Protein AF-R6DQ82-F1 (afdb_monomer_lite)

Secondary structure (DSSP, 8-state):
-HHHH--S-----GGGTT-TTHHHHHHHHHTT-S--PPPPHHHHHHHHHHHHHHHHHHH-HHHHHHHHHHHHHHHTTTSTTHHHHHHHHTT--SHHHHHHHHHHHHHTT-

Sequence (110 aa):
MLVETGCDFLMVGRGALGNPWIFQCINAYLNNEADFVEPTLEEKMNVMLRHIGTLCEYKGVRIGMREARKHAAWYIKGIRGAASFRQEIGQLSTMDELKALVERVVASQE

pLDDT: mean 94.1, std 4.91, range [70.62, 98.19]

Foldseek 3Di:
DCVVPVDPDDDDDPCCQLPVCVVVVVVCVVVVNPDDDDDDLLRSLVVLLVVLVVQCVVPNQQVSLCVSLRSVLRNLPPQVVSVVLNVQSNPDRGSVSSVVSSVVSVVVRD

Structure (mmCIF, N/CA/C/O backbone):
data_AF-R6DQ82-F1
#
_entry.id   AF-R6DQ82-F1
#
loop_
_atom_site.group_PDB
_atom_site.id
_atom_site.type_symbol
_atom_site.label_atom_id
_atom_site.label_alt_id
_atom_site.label_comp_id
_atom_site.label_asym_id
_atom_site.label_entity_id
_atom_site.label_seq_id
_atom_site.pdbx_PDB_ins_code
_atom_site.Cartn_x
_atom_site.Cartn_y
_atom_site.Cartn_z
_atom_site.occupancy
_atom_site.B_iso_or_equiv
_atom_site.auth_seq_id
_atom_site.auth_comp_id
_atom_site.auth_asym_id
_atom_site.auth_atom_id
_atom_site.pdbx_PDB_model_num
ATOM 1 N N . MET A 1 1 ? 11.028 -13.252 -19.046 1.00 82.25 1 MET A N 1
ATOM 2 C CA . MET A 1 1 ? 9.773 -12.512 -19.331 1.00 82.25 1 MET A CA 1
ATOM 3 C C . MET A 1 1 ? 9.963 -11.405 -20.368 1.00 82.25 1 MET A C 1
ATOM 5 O O . MET A 1 1 ? 9.742 -11.734 -21.517 1.00 82.25 1 MET A O 1
ATOM 9 N N . LEU A 1 2 ? 10.421 -10.173 -20.081 1.00 91.94 2 LEU A N 1
ATOM 10 C CA . LEU A 1 2 ? 10.585 -9.153 -21.149 1.00 91.94 2 LEU A CA 1
ATOM 11 C C . LEU A 1 2 ? 11.552 -9.600 -22.262 1.00 91.94 2 LEU A C 1
ATOM 13 O O . LEU A 1 2 ? 11.141 -9.729 -23.407 1.00 91.94 2 LEU A O 1
ATOM 17 N N . VAL A 1 3 ? 12.795 -9.951 -21.908 1.00 92.50 3 VAL A N 1
ATOM 18 C CA . VAL A 1 3 ? 13.808 -10.464 -22.862 1.00 92.50 3 VAL A CA 1
ATOM 19 C C .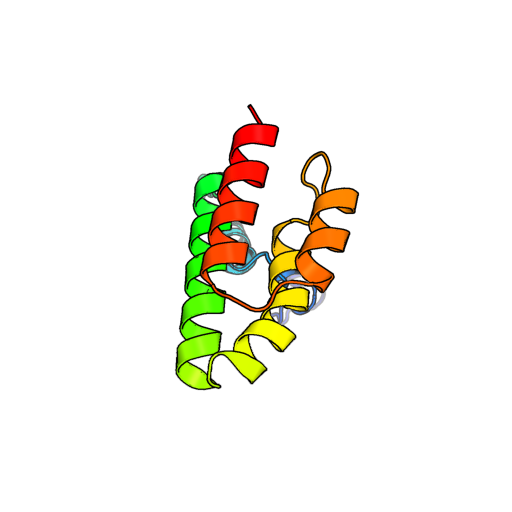 VAL A 1 3 ? 13.346 -11.737 -23.582 1.00 92.50 3 VAL A C 1
ATOM 21 O O . VAL A 1 3 ? 13.681 -11.972 -24.732 1.00 92.50 3 VAL A O 1
ATOM 24 N N . GLU A 1 4 ? 12.569 -12.565 -22.891 1.00 96.12 4 GLU A N 1
ATOM 25 C CA . GLU A 1 4 ? 12.121 -13.874 -23.376 1.00 96.12 4 GLU A CA 1
ATOM 26 C C . GLU A 1 4 ? 10.930 -13.779 -24.338 1.00 96.12 4 GLU A C 1
ATOM 28 O O . GLU A 1 4 ? 10.824 -14.573 -25.264 1.00 96.12 4 GLU A O 1
ATOM 33 N N . THR A 1 5 ? 10.026 -12.825 -24.110 1.00 97.19 5 THR A N 1
ATOM 34 C CA . THR A 1 5 ? 8.773 -12.678 -24.870 1.00 97.19 5 THR A CA 1
ATOM 35 C C . THR A 1 5 ? 8.849 -11.589 -25.932 1.00 97.19 5 THR A C 1
ATOM 37 O O . THR A 1 5 ? 8.074 -11.624 -26.881 1.00 97.19 5 THR A O 1
ATOM 40 N N . GLY A 1 6 ? 9.750 -10.614 -25.775 1.00 95.81 6 GLY A N 1
ATOM 41 C CA . GLY A 1 6 ? 9.852 -9.456 -26.660 1.00 95.81 6 GLY A CA 1
ATOM 42 C C . GLY A 1 6 ? 8.669 -8.484 -26.571 1.00 95.81 6 GLY A C 1
ATOM 43 O O . GLY A 1 6 ? 8.513 -7.661 -27.465 1.00 95.81 6 GLY A O 1
ATOM 44 N N . CYS A 1 7 ? 7.817 -8.577 -25.543 1.00 97.12 7 CYS A N 1
ATOM 45 C CA . CYS A 1 7 ? 6.690 -7.657 -25.368 1.00 97.12 7 CYS A CA 1
ATOM 46 C C . CYS A 1 7 ? 7.149 -6.231 -25.013 1.00 97.12 7 CYS A C 1
ATOM 48 O O . CYS A 1 7 ? 8.063 -6.060 -24.209 1.00 97.12 7 CYS A O 1
ATOM 50 N N . ASP A 1 8 ? 6.434 -5.219 -25.518 1.00 93.94 8 ASP A N 1
ATOM 51 C CA . ASP A 1 8 ? 6.715 -3.798 -25.246 1.00 93.94 8 ASP A CA 1
ATOM 52 C C . ASP A 1 8 ? 6.354 -3.365 -23.817 1.00 93.94 8 ASP A C 1
ATOM 54 O O . ASP A 1 8 ? 6.942 -2.438 -23.263 1.00 93.94 8 ASP A O 1
ATOM 58 N N . PHE A 1 9 ? 5.375 -4.039 -23.206 1.00 93.75 9 PHE A N 1
ATOM 59 C CA . PHE A 1 9 ? 4.871 -3.715 -21.874 1.00 93.75 9 PHE A CA 1
ATOM 60 C C . PHE A 1 9 ? 4.664 -4.970 -21.029 1.00 93.75 9 PHE A C 1
ATOM 62 O O . PHE A 1 9 ? 4.382 -6.056 -21.537 1.00 93.75 9 PHE A O 1
ATOM 69 N N . LEU A 1 10 ? 4.739 -4.794 -19.709 1.00 93.81 10 LEU A N 1
ATOM 70 C CA . LEU A 1 10 ? 4.402 -5.815 -18.721 1.00 93.81 10 LEU A CA 1
ATOM 71 C C . LEU A 1 10 ? 3.324 -5.307 -17.766 1.00 93.81 10 LEU A C 1
ATOM 73 O O . LEU A 1 10 ? 3.203 -4.110 -17.512 1.00 93.81 10 LEU A O 1
ATOM 77 N N . MET A 1 11 ? 2.569 -6.238 -17.189 1.00 94.94 11 MET A N 1
ATOM 78 C CA . MET A 1 11 ? 1.591 -5.953 -16.143 1.00 94.94 11 MET A CA 1
ATOM 79 C C . MET A 1 11 ? 2.061 -6.543 -14.813 1.00 94.94 11 MET A C 1
ATOM 81 O O . MET A 1 11 ? 2.415 -7.721 -14.735 1.00 94.94 11 MET A O 1
ATOM 85 N N . VAL A 1 12 ? 2.000 -5.745 -13.745 1.00 96.12 12 VAL A N 1
ATOM 86 C CA . VAL A 1 12 ? 2.282 -6.201 -12.379 1.00 96.12 12 VAL A CA 1
ATOM 87 C C . VAL A 1 12 ? 0.967 -6.423 -11.638 1.00 96.12 12 VAL A C 1
ATOM 89 O O . VAL A 1 12 ? 0.226 -5.486 -11.367 1.00 96.12 12 VAL A O 1
ATOM 92 N N . GLY A 1 13 ? 0.681 -7.681 -11.300 1.00 95.94 13 GLY A N 1
ATOM 93 C CA . GLY A 1 13 ? -0.480 -8.049 -10.487 1.00 95.94 13 GLY A CA 1
ATOM 94 C C . GLY A 1 13 ? -0.127 -8.157 -9.002 1.00 95.94 13 GLY A C 1
ATOM 95 O O . GLY A 1 13 ? 0.114 -7.172 -8.311 1.00 95.94 13 GLY A O 1
ATOM 96 N N . ARG A 1 14 ? -0.056 -9.397 -8.504 1.00 95.88 14 ARG A N 1
ATOM 97 C CA . ARG A 1 14 ? 0.168 -9.719 -7.079 1.00 95.88 14 ARG A CA 1
ATOM 98 C C . ARG A 1 14 ? 1.416 -9.072 -6.464 1.00 95.88 14 ARG A C 1
ATOM 100 O O . ARG A 1 14 ? 1.419 -8.830 -5.263 1.00 95.88 14 ARG A O 1
ATOM 107 N N . GLY A 1 15 ? 2.445 -8.792 -7.267 1.00 94.38 15 GLY A N 1
ATOM 108 C CA . GLY A 1 15 ? 3.682 -8.151 -6.811 1.00 94.38 15 GLY A CA 1
ATOM 109 C C . GLY A 1 15 ? 3.498 -6.721 -6.293 1.00 94.38 15 GLY A C 1
ATOM 110 O O . GLY A 1 15 ? 4.298 -6.290 -5.475 1.00 94.38 15 GLY A O 1
ATOM 111 N N . ALA A 1 16 ? 2.436 -6.020 -6.706 1.00 96.06 16 ALA A N 1
ATOM 112 C CA . ALA A 1 16 ? 2.156 -4.643 -6.292 1.00 96.06 16 ALA A CA 1
ATOM 113 C C . ALA A 1 16 ? 1.303 -4.537 -5.011 1.00 96.06 16 ALA A C 1
ATOM 115 O O . ALA A 1 16 ? 1.110 -3.448 -4.466 1.0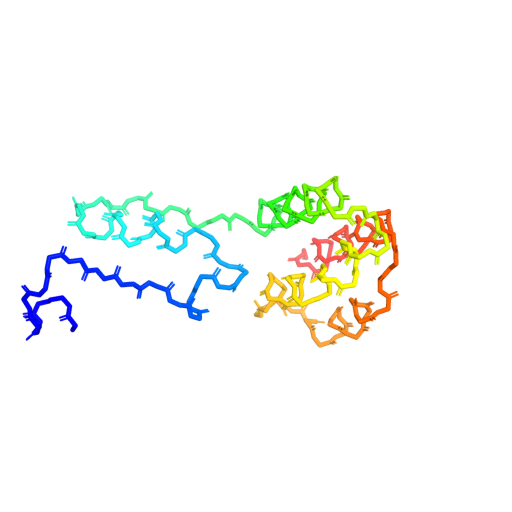0 96.06 16 ALA A O 1
ATOM 116 N N . LEU A 1 17 ? 0.762 -5.651 -4.505 1.00 95.94 17 LEU A N 1
ATOM 117 C CA . LEU A 1 17 ? -0.120 -5.647 -3.335 1.00 95.94 17 LEU A CA 1
ATOM 118 C C . LEU A 1 17 ? 0.677 -5.332 -2.063 1.00 95.94 17 LEU A C 1
ATOM 120 O O . LEU A 1 17 ? 1.498 -6.137 -1.633 1.00 95.94 17 LEU A O 1
ATOM 124 N N . GLY A 1 18 ? 0.428 -4.162 -1.464 1.00 94.62 18 GLY A N 1
ATOM 125 C CA . GLY A 1 18 ? 1.201 -3.673 -0.313 1.00 94.62 18 GLY A CA 1
ATOM 126 C C . GLY A 1 18 ? 2.637 -3.267 -0.659 1.00 94.62 18 GLY A C 1
ATOM 127 O O . GLY A 1 18 ? 3.422 -3.006 0.243 1.00 94.62 18 GLY A O 1
ATOM 128 N N . ASN A 1 19 ? 2.969 -3.215 -1.952 1.00 95.44 19 ASN A N 1
ATOM 129 C CA . ASN A 1 19 ? 4.286 -2.879 -2.479 1.00 95.44 19 ASN A CA 1
ATOM 130 C C . ASN A 1 19 ? 4.144 -1.946 -3.703 1.00 95.44 19 ASN A C 1
ATOM 132 O O . ASN A 1 19 ? 4.438 -2.343 -4.831 1.00 95.44 19 ASN A O 1
ATOM 136 N N . PRO A 1 20 ? 3.628 -0.714 -3.526 1.00 94.94 20 PRO A N 1
ATOM 137 C CA . PRO A 1 20 ? 3.504 0.243 -4.626 1.00 94.94 20 PRO A CA 1
ATOM 138 C C . PRO A 1 20 ? 4.857 0.694 -5.201 1.00 94.94 20 PRO A C 1
ATOM 140 O O . PRO A 1 20 ? 4.905 1.146 -6.341 1.00 94.94 20 PRO A O 1
ATOM 143 N N . TRP A 1 21 ? 5.960 0.557 -4.460 1.00 94.69 21 TRP A N 1
ATOM 144 C CA . TRP A 1 21 ? 7.296 0.945 -4.929 1.00 94.69 21 TRP A CA 1
ATOM 145 C C . TRP A 1 21 ? 7.896 -0.024 -5.956 1.00 94.69 21 TRP A C 1
ATOM 147 O O . TRP A 1 21 ? 8.852 0.335 -6.638 1.00 94.69 21 TRP A O 1
ATOM 157 N N . ILE A 1 22 ? 7.297 -1.201 -6.168 1.00 94.25 22 ILE A N 1
ATOM 158 C CA . ILE A 1 22 ? 7.743 -2.154 -7.195 1.00 94.25 22 ILE A CA 1
ATOM 159 C C . ILE A 1 22 ? 7.831 -1.536 -8.598 1.00 94.25 22 ILE A C 1
ATOM 161 O O . ILE A 1 22 ? 8.696 -1.916 -9.378 1.00 94.25 22 ILE A O 1
ATOM 165 N N . PHE A 1 23 ? 6.969 -0.569 -8.927 1.00 93.81 23 PHE A N 1
ATOM 166 C CA . PHE A 1 23 ? 7.011 0.108 -10.225 1.00 93.81 23 PHE A CA 1
ATOM 167 C C . PHE A 1 23 ? 8.260 0.980 -10.371 1.00 93.81 23 PHE A C 1
ATOM 169 O O . PHE A 1 23 ? 8.867 1.000 -11.437 1.00 93.81 23 PHE A O 1
ATOM 176 N N . GLN A 1 24 ? 8.680 1.645 -9.290 1.00 93.06 24 GLN A N 1
ATOM 177 C CA . GLN A 1 24 ? 9.937 2.390 -9.260 1.00 93.06 24 GLN A CA 1
ATOM 178 C C . GLN A 1 24 ? 11.132 1.436 -9.346 1.00 93.06 24 GLN A C 1
ATOM 180 O O . GLN A 1 24 ? 12.016 1.686 -10.155 1.00 93.06 24 GLN A O 1
ATOM 185 N N . CYS A 1 25 ? 11.119 0.304 -8.622 1.00 92.56 25 CYS A N 1
ATOM 186 C CA . CYS A 1 25 ? 12.156 -0.729 -8.760 1.00 92.56 25 CYS A CA 1
ATOM 187 C C . CYS A 1 25 ? 12.295 -1.221 -10.205 1.00 92.56 25 CYS A C 1
ATOM 189 O O . CYS A 1 25 ? 13.404 -1.347 -10.715 1.00 92.56 25 CYS A O 1
ATOM 191 N N . ILE A 1 26 ? 11.168 -1.541 -10.852 1.00 93.06 26 ILE A N 1
ATOM 192 C CA . ILE A 1 26 ? 11.153 -2.063 -12.222 1.00 93.06 26 ILE A CA 1
ATOM 193 C C . ILE A 1 26 ? 11.707 -1.014 -13.184 1.00 93.06 26 ILE A C 1
ATOM 195 O O . ILE A 1 26 ? 12.565 -1.345 -13.993 1.00 93.06 26 ILE A O 1
ATOM 199 N N . ASN A 1 27 ? 11.263 0.240 -13.078 1.00 91.75 27 ASN A N 1
ATOM 200 C CA . ASN A 1 27 ? 11.753 1.309 -13.945 1.00 91.75 27 ASN A CA 1
ATOM 201 C C . ASN A 1 27 ? 13.249 1.562 -13.743 1.00 91.75 27 ASN A C 1
ATOM 203 O O . ASN A 1 27 ? 13.979 1.613 -14.727 1.00 91.75 27 ASN A O 1
ATOM 207 N N . ALA A 1 28 ? 13.712 1.626 -12.491 1.00 92.56 28 ALA A N 1
ATOM 208 C CA . ALA A 1 28 ? 15.127 1.795 -12.180 1.00 92.56 28 ALA A CA 1
ATOM 209 C C . ALA A 1 28 ? 15.971 0.670 -12.803 1.00 92.56 28 ALA A C 1
ATOM 211 O O . ALA A 1 28 ? 16.953 0.930 -13.495 1.00 92.56 28 ALA A O 1
ATOM 212 N N . TYR A 1 29 ? 15.530 -0.583 -12.653 1.00 90.88 29 TYR A N 1
ATOM 213 C CA . TYR A 1 29 ? 16.191 -1.735 -13.264 1.00 90.88 29 TYR A CA 1
ATOM 214 C C . TYR A 1 29 ? 16.226 -1.654 -14.799 1.00 90.88 29 TYR A C 1
ATOM 216 O O . TYR A 1 29 ? 17.270 -1.892 -15.402 1.00 90.88 29 TYR A O 1
ATOM 224 N N . LEU A 1 30 ? 15.107 -1.302 -15.443 1.00 90.50 30 LEU A N 1
ATOM 225 C CA . LEU A 1 30 ? 15.023 -1.208 -16.906 1.00 90.50 30 LEU A CA 1
ATOM 226 C C . LEU A 1 30 ? 15.854 -0.054 -17.481 1.00 90.50 30 LEU A C 1
ATOM 228 O O . LEU A 1 30 ? 16.368 -0.172 -18.592 1.00 90.50 30 LEU A O 1
ATOM 232 N N . ASN A 1 31 ? 16.017 1.029 -16.723 1.00 91.44 31 ASN A N 1
ATOM 233 C CA . ASN A 1 31 ? 16.796 2.201 -17.118 1.00 91.44 31 ASN A CA 1
ATOM 234 C C . ASN A 1 31 ? 18.288 2.105 -16.743 1.00 91.44 31 ASN A C 1
ATOM 236 O O . ASN A 1 31 ? 19.036 3.041 -17.019 1.00 91.44 31 ASN A O 1
ATOM 240 N N . ASN A 1 32 ? 18.739 0.994 -16.145 1.00 88.88 32 ASN A N 1
ATOM 241 C CA . ASN A 1 32 ? 20.080 0.842 -15.558 1.00 88.88 32 ASN A CA 1
ATOM 242 C C . ASN A 1 32 ? 20.417 1.922 -14.510 1.00 88.88 32 ASN A C 1
ATOM 244 O O . ASN A 1 32 ? 21.563 2.358 -14.391 1.00 88.88 32 ASN A O 1
ATOM 248 N N . GLU A 1 33 ? 19.420 2.355 -13.741 1.00 89.50 33 GLU A N 1
ATOM 249 C CA . GLU A 1 33 ? 19.612 3.243 -12.598 1.00 89.50 33 GLU A CA 1
ATOM 250 C C . GLU A 1 33 ? 20.116 2.410 -11.408 1.00 89.50 33 GLU A C 1
ATOM 252 O O . GLU A 1 33 ? 19.491 1.425 -11.011 1.00 89.50 33 GLU A O 1
ATOM 257 N N . ALA A 1 34 ? 21.266 2.784 -10.844 1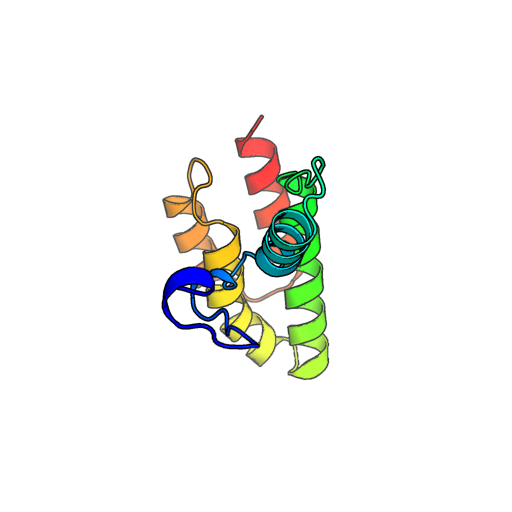.00 71.88 34 ALA A N 1
ATOM 258 C CA . ALA A 1 34 ? 21.922 2.019 -9.779 1.00 71.88 34 ALA A CA 1
ATOM 259 C C . ALA A 1 34 ? 21.234 2.144 -8.403 1.00 71.88 34 ALA A C 1
ATOM 261 O O . ALA A 1 34 ? 21.442 1.299 -7.535 1.00 71.88 34 ALA A O 1
ATOM 262 N N . ASP A 1 35 ? 20.392 3.166 -8.212 1.00 70.75 35 ASP A N 1
ATOM 263 C CA . A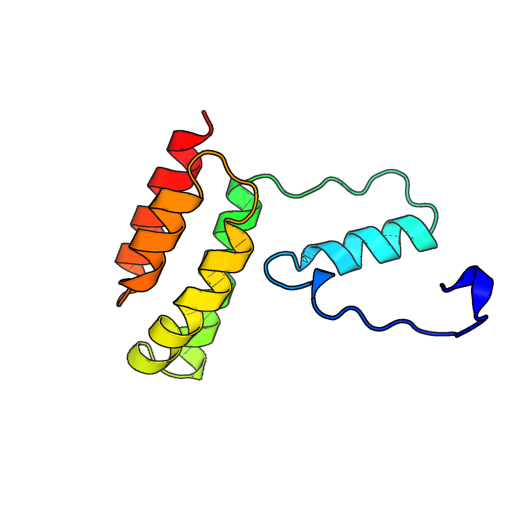SP A 1 35 ? 20.098 3.717 -6.884 1.00 70.75 35 ASP A CA 1
ATOM 264 C C . ASP A 1 35 ? 18.607 3.686 -6.512 1.00 70.75 35 ASP A C 1
ATOM 266 O O . ASP A 1 35 ? 18.067 4.652 -5.966 1.00 70.75 35 ASP A O 1
ATOM 270 N N . PHE A 1 36 ? 17.905 2.576 -6.764 1.00 83.50 36 PHE A N 1
ATOM 271 C CA . PHE A 1 36 ? 16.619 2.397 -6.088 1.00 83.50 36 PHE A CA 1
ATOM 272 C C . PHE A 1 36 ? 16.856 2.051 -4.613 1.00 83.50 36 PHE A C 1
ATOM 274 O O . PHE A 1 36 ? 17.254 0.936 -4.271 1.00 83.50 36 PHE A O 1
ATOM 281 N N . VAL A 1 37 ? 16.562 3.008 -3.737 1.00 86.25 37 VAL A N 1
ATOM 282 C CA . VAL A 1 37 ? 16.531 2.794 -2.290 1.00 86.25 37 VAL A CA 1
ATOM 283 C C . VAL A 1 37 ? 15.132 2.339 -1.904 1.00 86.25 37 VAL A C 1
ATOM 285 O O . VAL A 1 37 ? 14.146 3.041 -2.134 1.00 86.25 37 VAL A O 1
ATOM 288 N N . GLU A 1 38 ? 15.034 1.145 -1.322 1.00 86.94 38 GLU A N 1
ATOM 289 C CA . GLU A 1 38 ? 13.751 0.657 -0.834 1.00 86.94 38 GLU A CA 1
ATOM 290 C C . GLU A 1 38 ? 13.257 1.527 0.333 1.00 86.94 38 GLU A C 1
ATOM 292 O O . GLU A 1 38 ? 14.054 1.833 1.223 1.00 86.94 38 GLU A O 1
ATOM 297 N N . PRO A 1 39 ? 11.960 1.901 0.369 1.00 93.31 39 PRO A N 1
ATOM 298 C CA . PRO A 1 39 ? 11.441 2.724 1.447 1.00 93.31 39 PRO A CA 1
ATOM 299 C C . PRO A 1 39 ? 11.683 2.087 2.816 1.00 93.31 39 PRO A C 1
ATOM 301 O O . PRO A 1 39 ? 11.555 0.867 2.990 1.00 93.31 39 PRO A O 1
ATOM 304 N N . THR A 1 40 ? 11.975 2.917 3.809 1.00 94.50 40 THR A N 1
ATOM 305 C CA . THR A 1 40 ? 12.072 2.473 5.198 1.00 94.50 40 THR A CA 1
ATOM 306 C C . THR A 1 40 ? 10.724 1.938 5.678 1.00 94.50 40 THR A C 1
ATOM 308 O O . THR A 1 40 ? 9.669 2.203 5.093 1.00 94.50 40 THR A O 1
ATOM 311 N N . LEU A 1 41 ? 10.721 1.174 6.771 1.00 94.06 41 LEU A N 1
ATOM 312 C CA . LEU A 1 41 ? 9.468 0.697 7.353 1.00 94.06 41 LEU A CA 1
ATOM 313 C C . LEU A 1 41 ? 8.502 1.849 7.663 1.00 94.06 41 LEU A C 1
ATOM 315 O O . LEU A 1 41 ? 7.312 1.743 7.372 1.00 94.06 41 LEU A O 1
ATOM 319 N N . GLU A 1 42 ? 9.012 2.940 8.225 1.00 95.38 42 GLU A N 1
ATOM 320 C CA . GLU A 1 42 ? 8.215 4.114 8.567 1.00 95.38 42 GLU A CA 1
ATOM 321 C C . GLU A 1 42 ? 7.579 4.738 7.318 1.00 95.38 42 GLU A C 1
ATOM 323 O O . GLU A 1 42 ? 6.374 4.997 7.287 1.00 95.38 42 GLU A O 1
ATOM 328 N N . GLU A 1 43 ? 8.343 4.876 6.232 1.00 95.94 43 GLU A N 1
ATOM 329 C CA . GLU A 1 43 ? 7.826 5.353 4.948 1.00 95.94 43 GLU A CA 1
ATOM 330 C C . GLU A 1 43 ? 6.743 4.422 4.390 1.00 95.94 43 GLU A C 1
ATOM 332 O O . GLU A 1 43 ? 5.685 4.888 3.953 1.00 95.94 43 GLU A O 1
ATOM 337 N N . LYS A 1 44 ? 6.951 3.099 4.463 1.00 96.06 44 LYS A N 1
ATOM 338 C CA . LYS A 1 44 ? 5.952 2.098 4.049 1.00 96.06 44 LYS A CA 1
ATOM 339 C C . LYS A 1 44 ? 4.657 2.240 4.850 1.00 96.06 44 LYS A C 1
ATOM 341 O O . LYS A 1 44 ? 3.569 2.205 4.267 1.00 96.06 44 LYS A O 1
ATOM 346 N N . MET A 1 45 ? 4.753 2.427 6.166 1.00 96.88 45 MET A N 1
ATOM 347 C CA . MET A 1 45 ? 3.588 2.612 7.032 1.00 96.88 45 MET A CA 1
ATOM 348 C C . MET A 1 45 ? 2.875 3.944 6.765 1.00 96.88 45 MET A C 1
ATOM 350 O O . MET A 1 45 ? 1.645 3.978 6.699 1.00 96.88 45 MET A O 1
ATOM 354 N N . ASN A 1 46 ? 3.614 5.022 6.507 1.00 97.12 46 ASN A N 1
ATOM 355 C CA . ASN A 1 46 ? 3.047 6.319 6.134 1.00 97.12 46 ASN A CA 1
ATOM 356 C C . ASN A 1 46 ? 2.290 6.261 4.798 1.00 97.12 46 ASN A C 1
ATOM 358 O O . ASN A 1 46 ? 1.203 6.834 4.662 1.00 97.12 46 ASN A O 1
ATOM 362 N N . VAL A 1 47 ? 2.816 5.526 3.814 1.00 97.69 47 VAL A N 1
ATOM 363 C CA . VAL A 1 47 ? 2.111 5.264 2.549 1.00 97.69 47 VAL A CA 1
ATOM 364 C C . VAL A 1 47 ? 0.834 4.456 2.788 1.00 97.69 47 VAL A C 1
ATOM 366 O O . VAL A 1 47 ? -0.206 4.788 2.218 1.00 97.69 47 VAL A O 1
ATOM 369 N N . MET A 1 48 ? 0.873 3.437 3.652 1.00 97.69 48 MET A N 1
ATOM 370 C CA . MET A 1 48 ? -0.313 2.660 4.027 1.00 97.69 48 MET A CA 1
ATOM 371 C C . MET A 1 48 ? -1.394 3.538 4.678 1.00 97.69 48 MET A C 1
ATOM 373 O O . MET A 1 48 ? -2.560 3.450 4.288 1.00 97.69 48 MET A O 1
ATOM 377 N N . LEU A 1 49 ? -1.021 4.398 5.633 1.00 98.06 49 LEU A N 1
ATOM 378 C CA . LEU A 1 49 ? -1.948 5.318 6.301 1.00 98.06 49 LEU A CA 1
ATOM 379 C C . LEU A 1 49 ? -2.619 6.259 5.303 1.00 98.06 49 LEU A C 1
ATOM 381 O O . LEU A 1 49 ? -3.838 6.421 5.337 1.00 98.06 49 LEU A O 1
ATOM 385 N N . ARG A 1 50 ? -1.841 6.828 4.377 1.00 98.19 50 ARG A N 1
ATOM 386 C CA . ARG A 1 50 ? -2.362 7.700 3.319 1.00 98.19 50 ARG A CA 1
ATOM 387 C C . ARG A 1 50 ? -3.329 6.956 2.404 1.00 98.19 50 ARG A C 1
ATOM 389 O O . ARG A 1 50 ? -4.431 7.435 2.171 1.00 98.19 50 ARG A O 1
ATOM 396 N N . HIS A 1 51 ? -2.943 5.769 1.935 1.00 97.88 51 HIS A N 1
ATOM 397 C CA . HIS A 1 51 ? -3.777 4.935 1.071 1.00 97.88 51 HIS A CA 1
ATOM 398 C C . HIS A 1 51 ? -5.124 4.622 1.736 1.00 97.88 51 HIS A C 1
ATOM 400 O O . HIS A 1 51 ? -6.177 4.813 1.128 1.00 97.88 51 HIS A O 1
ATOM 406 N N . ILE A 1 52 ? -5.112 4.187 2.996 1.00 97.94 52 ILE A N 1
ATOM 407 C CA . ILE A 1 52 ? -6.348 3.859 3.711 1.00 97.94 52 ILE A CA 1
ATOM 408 C C . ILE A 1 52 ? -7.165 5.122 4.024 1.00 97.94 52 ILE A C 1
ATOM 410 O O . ILE A 1 52 ? -8.388 5.088 3.904 1.00 97.94 52 ILE A O 1
ATOM 414 N N . GLY A 1 53 ? -6.514 6.242 4.350 1.00 98.06 53 GLY A N 1
ATOM 415 C CA . GLY A 1 53 ? -7.173 7.539 4.521 1.00 98.06 53 GLY A CA 1
ATOM 416 C C . GLY A 1 53 ? -7.962 7.944 3.276 1.00 98.06 53 GLY A C 1
ATOM 417 O O . GLY A 1 53 ? -9.173 8.138 3.354 1.00 98.06 53 GLY A O 1
ATOM 418 N N . THR A 1 54 ? -7.315 7.936 2.110 1.00 98.12 54 THR A N 1
ATOM 419 C CA . THR A 1 54 ? -7.962 8.227 0.821 1.00 98.12 54 THR A CA 1
ATOM 420 C C . THR A 1 54 ? -9.081 7.233 0.493 1.00 98.12 54 THR A C 1
ATOM 422 O O . THR A 1 54 ? -10.129 7.613 -0.027 1.00 98.12 54 THR A O 1
ATOM 425 N N . LEU A 1 55 ? -8.914 5.950 0.829 1.00 97.62 55 LEU A N 1
ATOM 426 C CA . LEU A 1 55 ? -9.963 4.941 0.654 1.00 97.62 55 LEU A CA 1
ATOM 427 C C . LEU A 1 55 ? -11.204 5.247 1.511 1.00 97.62 55 LEU A C 1
ATOM 429 O O . LEU A 1 55 ? -12.336 5.087 1.046 1.00 97.62 55 LEU A O 1
ATOM 433 N N . CYS A 1 56 ? -10.998 5.692 2.750 1.00 97.75 56 CYS A N 1
ATOM 434 C CA . CYS A 1 56 ? -12.058 6.109 3.664 1.00 97.75 56 CYS A CA 1
ATOM 435 C C . CYS A 1 56 ? -12.736 7.409 3.221 1.00 97.75 56 CYS A C 1
ATOM 437 O O . CYS A 1 56 ? -13.955 7.504 3.336 1.00 97.75 56 CYS A O 1
ATOM 439 N N . GLU A 1 57 ? -11.991 8.376 2.686 1.00 98.06 57 GLU A N 1
ATOM 440 C CA . GLU A 1 57 ? -12.552 9.594 2.083 1.00 98.06 57 GLU A CA 1
ATOM 441 C C . GLU A 1 57 ? -13.439 9.255 0.881 1.00 98.06 57 GLU A C 1
ATOM 443 O O . GLU A 1 57 ? -14.557 9.751 0.767 1.00 98.06 57 GLU A O 1
ATOM 448 N N . TYR A 1 58 ? -12.974 8.350 0.018 1.00 97.94 58 TYR A N 1
ATOM 449 C CA . TYR A 1 58 ? -13.675 7.985 -1.209 1.00 97.94 58 TYR A CA 1
ATOM 450 C C . TYR A 1 58 ? -14.930 7.128 -0.968 1.00 97.94 58 TYR A C 1
ATOM 452 O O . TYR A 1 58 ? -15.954 7.332 -1.617 1.00 97.94 58 TYR A O 1
ATOM 460 N N . LYS A 1 59 ? -14.872 6.152 -0.050 1.00 97.25 59 LYS A N 1
ATOM 461 C CA . LYS A 1 59 ? -15.958 5.168 0.168 1.00 97.25 59 LYS A CA 1
ATOM 462 C C . LYS A 1 59 ? -16.738 5.362 1.470 1.00 97.25 59 LYS A C 1
ATOM 464 O O . LYS A 1 59 ? -17.661 4.595 1.757 1.00 97.25 59 LYS A O 1
ATOM 469 N N . GLY A 1 60 ? -16.357 6.346 2.277 1.00 97.00 60 GLY A N 1
ATOM 470 C CA . GLY A 1 60 ? -16.811 6.504 3.653 1.00 97.00 60 GLY A CA 1
ATOM 471 C C . GLY A 1 60 ? -16.125 5.527 4.613 1.00 97.00 60 GLY A C 1
ATOM 472 O O . GLY A 1 60 ? -15.811 4.385 4.269 1.00 97.00 60 GLY A O 1
ATOM 473 N N . VAL A 1 61 ? -15.952 5.957 5.865 1.00 94.75 61 VAL A N 1
ATOM 474 C CA . VAL A 1 61 ? -15.168 5.248 6.896 1.00 94.75 61 VAL A CA 1
ATOM 475 C C . VAL A 1 61 ? -15.599 3.790 7.078 1.00 94.75 61 VAL A C 1
ATOM 477 O O . VAL A 1 61 ? -14.760 2.896 7.121 1.00 94.75 61 VAL A O 1
ATOM 480 N N . ARG A 1 62 ? -16.908 3.507 7.123 1.00 94.88 62 ARG A N 1
ATOM 481 C CA . ARG A 1 62 ? -17.417 2.144 7.363 1.00 94.88 62 ARG A CA 1
ATOM 482 C C . ARG A 1 62 ? -16.991 1.144 6.282 1.00 94.88 62 ARG A C 1
ATOM 484 O O . ARG A 1 62 ? -16.663 0.004 6.604 1.00 94.88 62 ARG A O 1
ATOM 491 N N . ILE A 1 63 ? -17.060 1.535 5.008 1.00 96.38 63 ILE A N 1
ATOM 492 C CA . ILE A 1 63 ? -16.679 0.663 3.884 1.00 96.38 63 ILE A CA 1
ATOM 493 C C . ILE A 1 63 ? -15.161 0.683 3.726 1.00 96.38 63 ILE A C 1
ATOM 495 O O . ILE A 1 63 ? -14.547 -0.380 3.622 1.00 96.38 63 ILE A O 1
ATOM 499 N N . GLY A 1 64 ? -14.56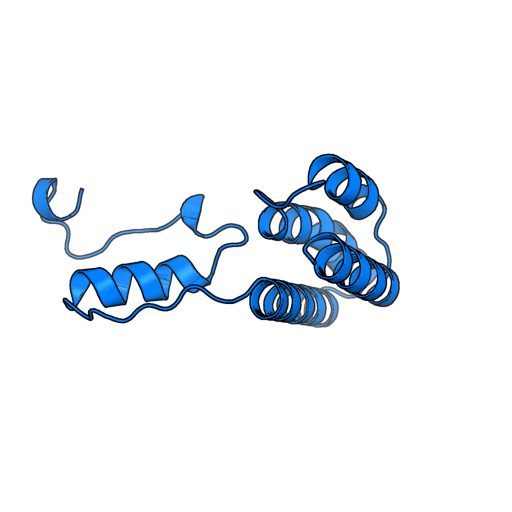3 1.875 3.790 1.00 97.19 64 GLY A N 1
ATOM 500 C CA . GLY A 1 64 ? -13.126 2.073 3.675 1.00 97.19 64 GLY A CA 1
ATOM 501 C C . GLY A 1 64 ? -12.348 1.232 4.678 1.00 97.19 64 GLY A C 1
ATOM 502 O O . GLY A 1 64 ? -11.475 0.478 4.269 1.00 97.19 64 GLY A O 1
ATOM 503 N N . MET A 1 65 ? -12.741 1.226 5.955 1.00 97.00 65 MET A N 1
ATOM 504 C CA . MET A 1 65 ? -12.061 0.435 6.987 1.00 97.00 65 MET A CA 1
ATOM 505 C C . MET A 1 65 ? -12.231 -1.076 6.822 1.00 97.00 65 MET A C 1
ATOM 507 O O . MET A 1 65 ? -11.327 -1.826 7.173 1.00 97.00 65 MET A O 1
ATOM 511 N N . ARG A 1 66 ? -13.341 -1.560 6.250 1.00 96.44 66 ARG A N 1
ATOM 512 C CA . ARG A 1 66 ? -13.499 -2.995 5.942 1.00 96.44 66 ARG A CA 1
ATOM 513 C C . ARG A 1 66 ? -12.556 -3.431 4.827 1.00 96.44 66 ARG A C 1
ATOM 515 O O . ARG A 1 66 ? -11.933 -4.486 4.925 1.00 96.44 66 ARG A O 1
ATOM 522 N N . GLU A 1 67 ? -12.433 -2.617 3.784 1.00 96.69 67 GLU A N 1
ATOM 523 C CA . GLU A 1 67 ? -11.484 -2.864 2.699 1.00 96.69 67 GLU A CA 1
ATOM 524 C C . GLU A 1 67 ? -10.033 -2.610 3.126 1.00 96.69 67 GLU A C 1
ATOM 526 O O . GLU A 1 67 ? -9.129 -3.301 2.663 1.00 96.69 67 GLU A O 1
ATOM 531 N N . ALA A 1 68 ? -9.797 -1.688 4.057 1.00 96.25 68 ALA A N 1
ATOM 532 C CA . ALA A 1 68 ? -8.479 -1.383 4.594 1.00 96.25 68 ALA A CA 1
ATOM 533 C C . ALA A 1 68 ? -7.792 -2.618 5.179 1.00 96.25 68 ALA A C 1
ATOM 535 O O . ALA A 1 68 ? -6.586 -2.764 5.028 1.00 96.25 68 ALA A O 1
ATOM 536 N N . ARG A 1 69 ? -8.549 -3.546 5.781 1.00 96.62 69 ARG A N 1
ATOM 537 C CA . ARG A 1 69 ? -8.003 -4.747 6.436 1.00 96.62 69 ARG A CA 1
ATOM 538 C C . ARG A 1 69 ? -7.146 -5.590 5.494 1.00 96.62 69 ARG A C 1
ATOM 540 O O . ARG A 1 69 ? -6.047 -5.996 5.858 1.00 96.62 69 ARG A O 1
ATOM 547 N N . LYS A 1 70 ? -7.609 -5.817 4.257 1.00 96.00 70 LYS A N 1
ATOM 548 C CA . LYS A 1 70 ? -6.818 -6.557 3.254 1.00 96.00 70 LYS A CA 1
ATOM 549 C C . LYS A 1 70 ? -5.582 -5.766 2.823 1.00 96.00 70 LYS A C 1
ATOM 551 O O . LYS A 1 70 ? -4.513 -6.351 2.703 1.00 96.00 70 LYS A O 1
ATOM 556 N N . HIS A 1 71 ? -5.713 -4.451 2.638 1.00 97.25 71 HIS A N 1
ATOM 557 C CA . HIS A 1 71 ? -4.607 -3.597 2.209 1.00 97.25 71 HIS A CA 1
ATOM 558 C C . HIS A 1 71 ? -3.523 -3.533 3.284 1.00 97.25 71 HIS A C 1
ATOM 560 O O . HIS A 1 71 ? -2.366 -3.823 2.993 1.00 97.25 71 HIS A O 1
ATOM 566 N N . ALA A 1 72 ? -3.904 -3.257 4.531 1.00 97.00 72 ALA A N 1
ATOM 567 C CA . ALA A 1 72 ? -3.003 -3.224 5.673 1.00 97.00 72 ALA A CA 1
ATOM 568 C C . ALA A 1 72 ? -2.278 -4.564 5.860 1.00 97.00 72 ALA A C 1
ATOM 570 O O . ALA A 1 72 ? -1.060 -4.586 6.020 1.00 97.00 72 ALA A O 1
ATOM 571 N N . ALA A 1 73 ? -2.993 -5.690 5.741 1.00 96.69 73 ALA A N 1
ATOM 572 C CA . ALA A 1 73 ? -2.391 -7.019 5.831 1.00 96.69 73 ALA A CA 1
ATOM 573 C C . ALA A 1 73 ? -1.307 -7.273 4.764 1.00 96.69 73 ALA A C 1
ATOM 575 O O . ALA A 1 73 ? -0.362 -8.019 5.029 1.00 96.69 73 ALA A O 1
ATOM 576 N N . TRP A 1 74 ? -1.424 -6.668 3.576 1.00 96.94 74 TRP A N 1
ATOM 577 C CA . TRP A 1 74 ? -0.393 -6.754 2.539 1.00 96.94 74 TRP A CA 1
ATOM 578 C C . TRP A 1 74 ? 0.848 -5.928 2.881 1.00 96.94 74 TRP A C 1
ATOM 580 O O . TRP A 1 74 ? 1.952 -6.440 2.720 1.00 96.94 74 TRP A O 1
ATOM 590 N N . TYR A 1 75 ? 0.684 -4.705 3.396 1.00 96.75 75 TYR A N 1
ATOM 591 C CA . TYR A 1 75 ? 1.813 -3.846 3.785 1.00 96.75 75 TYR A CA 1
ATOM 592 C C . TYR A 1 75 ? 2.653 -4.438 4.920 1.00 96.75 75 TYR A C 1
ATOM 594 O O . TYR A 1 75 ? 3.867 -4.263 4.931 1.00 96.75 75 TYR A O 1
ATOM 602 N N . ILE A 1 76 ? 2.035 -5.164 5.858 1.00 95.00 76 ILE A N 1
ATOM 603 C CA . ILE A 1 76 ? 2.764 -5.750 6.994 1.00 95.00 76 ILE A CA 1
ATOM 604 C C . ILE A 1 76 ? 3.400 -7.116 6.696 1.00 95.00 76 ILE A C 1
ATOM 606 O O . ILE A 1 76 ? 3.953 -7.772 7.584 1.00 95.00 76 ILE A O 1
ATOM 610 N N . LYS A 1 77 ? 3.289 -7.610 5.459 1.00 92.19 77 LYS A N 1
ATOM 611 C CA . LYS A 1 77 ? 3.875 -8.894 5.073 1.00 92.19 77 LYS A CA 1
ATOM 612 C C . LYS A 1 77 ? 5.403 -8.824 5.181 1.00 92.19 77 LYS A C 1
ATOM 614 O O . LYS A 1 77 ? 6.025 -7.925 4.637 1.00 92.19 77 LYS A O 1
ATOM 619 N N . GLY A 1 78 ? 6.002 -9.823 5.830 1.00 89.62 78 GLY A N 1
ATOM 620 C CA . GLY A 1 78 ? 7.461 -9.934 5.968 1.00 89.62 78 GLY A CA 1
ATOM 621 C C . GLY A 1 78 ? 8.052 -9.211 7.182 1.00 89.62 78 GLY A C 1
ATOM 622 O O . GLY A 1 78 ? 9.243 -9.345 7.424 1.00 89.62 78 GLY A O 1
ATOM 623 N N . ILE A 1 79 ? 7.234 -8.510 7.972 1.00 92.38 79 ILE A N 1
ATOM 624 C CA . ILE A 1 79 ? 7.667 -7.838 9.205 1.00 92.38 79 ILE A CA 1
ATOM 625 C C . ILE A 1 79 ? 7.740 -8.840 10.373 1.00 92.38 79 ILE A C 1
ATOM 627 O O . ILE A 1 79 ? 6.929 -9.775 10.460 1.00 92.38 79 ILE A O 1
ATOM 631 N N . ARG A 1 80 ? 8.681 -8.651 11.312 1.00 92.12 80 ARG A N 1
ATOM 632 C CA . ARG A 1 80 ? 8.743 -9.445 12.552 1.00 92.12 80 ARG A CA 1
ATOM 633 C C . ARG A 1 80 ? 7.441 -9.275 13.338 1.00 92.12 80 ARG A C 1
ATOM 635 O O . ARG A 1 80 ? 6.995 -8.159 13.569 1.00 92.12 80 ARG A O 1
ATOM 642 N N . GLY A 1 81 ? 6.810 -10.378 13.741 1.00 92.44 81 GLY A N 1
ATOM 643 C CA . GLY A 1 81 ? 5.530 -10.331 14.463 1.00 92.44 81 GLY A CA 1
ATOM 644 C C . GLY A 1 81 ? 4.292 -10.124 13.579 1.00 92.44 81 GLY A C 1
ATOM 645 O O . GLY A 1 81 ? 3.182 -10.030 14.101 1.00 92.44 81 GLY A O 1
ATOM 646 N N . ALA A 1 82 ? 4.428 -10.143 12.245 1.00 93.38 82 ALA A N 1
ATOM 647 C CA . ALA A 1 82 ? 3.318 -9.898 11.317 1.00 93.38 82 ALA A CA 1
ATOM 648 C C . ALA A 1 82 ? 2.085 -10.797 11.527 1.00 93.38 82 ALA A C 1
ATOM 650 O O . ALA A 1 82 ? 0.986 -10.418 11.139 1.00 93.38 82 ALA A O 1
ATOM 651 N N . ALA A 1 83 ? 2.231 -11.989 12.114 1.00 93.69 83 ALA A N 1
ATOM 652 C CA . ALA A 1 83 ? 1.087 -12.843 12.436 1.00 93.69 83 ALA A CA 1
ATOM 653 C C . ALA A 1 83 ? 0.144 -12.203 13.471 1.00 93.69 83 ALA A C 1
ATOM 655 O O . ALA A 1 83 ? -1.063 -12.193 13.238 1.00 93.69 83 ALA A O 1
ATOM 656 N N . SER A 1 84 ? 0.692 -11.620 14.546 1.00 94.94 84 SER A N 1
ATOM 657 C CA . SER A 1 84 ? -0.090 -10.918 15.576 1.00 94.94 84 SER A CA 1
ATOM 658 C C . SER A 1 84 ? -0.760 -9.682 14.987 1.00 94.94 84 SER A C 1
ATOM 660 O O . SER A 1 84 ? -1.978 -9.537 15.049 1.00 94.94 84 SER A O 1
ATOM 662 N N . PHE A 1 85 ? 0.012 -8.851 14.280 1.00 95.88 85 PHE A N 1
ATOM 663 C CA . PHE A 1 85 ? -0.530 -7.647 13.654 1.00 95.88 85 PHE A CA 1
ATOM 664 C C . PHE A 1 85 ? -1.626 -7.958 12.625 1.00 95.88 85 PHE A C 1
ATOM 666 O O . PHE A 1 85 ? -2.616 -7.239 12.551 1.00 95.88 85 PHE A O 1
ATOM 673 N N . ARG A 1 86 ? -1.523 -9.061 11.864 1.00 95.12 86 ARG A N 1
ATOM 674 C CA . ARG A 1 86 ? -2.599 -9.488 10.948 1.00 95.12 86 ARG A CA 1
ATOM 675 C C . ARG A 1 86 ? -3.897 -9.826 11.680 1.00 95.12 86 ARG A C 1
ATOM 677 O O . ARG A 1 86 ? -4.967 -9.539 11.146 1.00 95.12 86 ARG A O 1
ATOM 684 N N . GLN A 1 87 ? -3.815 -10.435 12.862 1.00 94.75 87 GLN A N 1
ATOM 685 C CA . GLN A 1 87 ? -4.995 -10.731 13.674 1.00 94.75 87 GLN A CA 1
ATOM 686 C C . GLN A 1 87 ? -5.684 -9.434 14.118 1.00 94.75 87 GLN A C 1
ATOM 688 O O . GLN A 1 87 ? -6.897 -9.301 13.958 1.00 94.75 87 GLN A O 1
ATOM 693 N N . GLU A 1 88 ? -4.907 -8.466 14.603 1.00 95.19 88 GLU A N 1
ATOM 694 C CA . GLU A 1 88 ? -5.402 -7.149 15.024 1.00 95.19 88 GLU A CA 1
ATOM 695 C C . GLU A 1 88 ? -6.026 -6.372 13.856 1.00 95.19 88 GLU A C 1
ATOM 697 O O . GLU A 1 88 ? -7.133 -5.844 13.977 1.00 95.19 88 GLU A O 1
ATOM 702 N N . ILE A 1 89 ? -5.380 -6.387 12.683 1.00 96.62 89 ILE A N 1
ATOM 703 C CA . ILE A 1 89 ? -5.885 -5.751 11.456 1.00 96.62 89 ILE A CA 1
ATOM 704 C C . ILE A 1 89 ? -7.288 -6.246 11.089 1.00 96.62 89 ILE A C 1
ATOM 706 O O . ILE A 1 89 ? -8.115 -5.467 10.612 1.00 96.62 89 ILE A O 1
ATOM 710 N N . GLY A 1 90 ? -7.584 -7.526 11.330 1.00 94.88 90 GLY A N 1
ATOM 711 C CA . GLY A 1 90 ? -8.897 -8.113 11.062 1.00 94.88 90 GLY A CA 1
ATOM 712 C C . GLY A 1 90 ? -10.052 -7.436 11.812 1.00 94.88 90 GLY A C 1
ATOM 713 O O . GLY A 1 90 ? -11.193 -7.507 11.348 1.00 94.88 90 GLY A O 1
ATOM 714 N N . GLN A 1 91 ? -9.758 -6.751 12.920 1.00 94.50 91 GLN A N 1
ATOM 715 C CA . GLN A 1 91 ? -10.744 -6.094 13.779 1.00 94.50 91 GLN A CA 1
ATOM 716 C C . GLN A 1 91 ? -10.788 -4.569 13.622 1.00 94.50 91 GLN A C 1
ATOM 718 O O . GLN A 1 91 ? -11.700 -3.946 14.157 1.00 94.50 91 GLN A O 1
ATOM 723 N N . LEU A 1 92 ? -9.883 -3.969 12.840 1.00 95.31 92 LEU A N 1
ATOM 724 C CA . LEU A 1 92 ? -9.824 -2.514 12.675 1.00 95.31 92 LEU A CA 1
ATOM 725 C C . LEU A 1 92 ? -11.137 -1.937 12.137 1.00 95.31 92 LEU A C 1
ATOM 727 O O . LEU A 1 92 ? -11.741 -2.450 11.181 1.00 95.31 92 LEU A O 1
ATOM 731 N N . SER A 1 93 ? -11.558 -0.844 12.757 1.00 95.12 93 SER A N 1
ATOM 732 C CA . SER A 1 93 ? -12.829 -0.167 12.531 1.00 95.12 93 SER A CA 1
ATOM 733 C C . SER A 1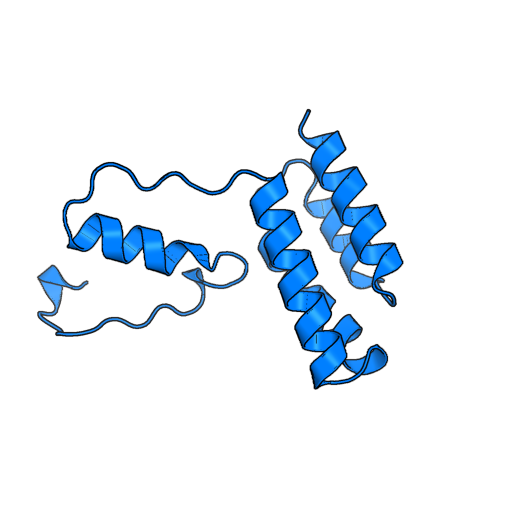 93 ? -12.686 1.348 12.382 1.00 95.12 93 SER A C 1
ATOM 735 O O . SER A 1 93 ? -13.551 1.965 11.758 1.00 95.12 93 SER A O 1
ATOM 737 N N . THR A 1 94 ? -11.586 1.936 12.867 1.00 96.50 94 THR A N 1
ATOM 738 C CA . THR A 1 94 ? -11.308 3.376 12.759 1.00 96.50 94 THR A CA 1
ATOM 739 C C . THR A 1 94 ? -9.892 3.676 12.259 1.00 96.50 94 THR A C 1
ATOM 741 O O . THR A 1 94 ? -8.986 2.842 12.331 1.00 96.50 94 THR A O 1
ATOM 744 N N . MET A 1 95 ? -9.690 4.899 11.759 1.00 96.75 95 MET A N 1
ATOM 745 C CA . MET A 1 95 ? -8.363 5.383 11.359 1.00 96.75 95 MET A CA 1
ATOM 746 C C . MET A 1 95 ? -7.406 5.521 12.545 1.00 96.75 95 MET A C 1
ATOM 748 O O . MET A 1 95 ? -6.206 5.334 12.371 1.00 96.75 95 MET A O 1
ATOM 752 N N . ASP A 1 96 ? -7.908 5.833 13.738 1.00 97.56 96 ASP A N 1
ATOM 753 C CA . ASP A 1 96 ? -7.054 6.018 14.912 1.00 97.56 96 ASP A CA 1
ATOM 754 C C . ASP A 1 96 ? -6.546 4.680 15.460 1.00 97.56 96 ASP A C 1
ATOM 756 O O . ASP A 1 96 ? -5.380 4.577 15.831 1.00 97.56 96 ASP A O 1
ATOM 760 N N . GLU A 1 97 ? -7.353 3.615 15.387 1.00 97.06 97 GLU A N 1
ATOM 761 C CA . GLU A 1 97 ? -6.877 2.252 15.663 1.00 97.06 97 GLU A CA 1
ATOM 762 C C . GLU A 1 97 ? -5.765 1.830 14.691 1.00 97.06 97 GLU A C 1
ATOM 764 O O . GLU A 1 97 ? -4.792 1.192 15.093 1.00 97.06 97 GLU A O 1
ATOM 769 N N . LEU A 1 98 ? -5.888 2.202 13.410 1.00 97.19 98 LEU A N 1
ATOM 770 C CA . LEU A 1 98 ? -4.861 1.918 12.409 1.00 97.19 98 LEU A CA 1
ATOM 771 C C . LEU A 1 98 ? -3.559 2.680 12.698 1.00 97.19 98 LEU A C 1
ATOM 773 O O . LEU A 1 98 ? -2.486 2.093 12.581 1.00 97.19 98 LEU A O 1
ATOM 777 N N . LYS A 1 99 ? -3.638 3.958 13.091 1.00 97.62 99 LYS A N 1
ATOM 778 C CA . LYS A 1 99 ? -2.461 4.750 13.493 1.00 97.62 99 LYS A CA 1
ATOM 779 C C . LYS A 1 99 ? -1.763 4.133 14.706 1.00 97.62 99 LYS A C 1
ATOM 781 O O . LYS A 1 99 ? -0.560 3.904 14.653 1.00 97.62 99 LYS A O 1
ATOM 786 N N . ALA A 1 100 ? -2.521 3.762 15.739 1.00 97.50 100 ALA A N 1
ATOM 787 C CA . ALA A 1 100 ? -1.971 3.103 16.923 1.00 97.50 100 ALA A CA 1
ATOM 788 C C . ALA A 1 100 ? -1.306 1.755 16.585 1.00 97.50 100 ALA A C 1
ATOM 790 O O . ALA A 1 100 ? -0.281 1.394 17.162 1.00 97.50 100 ALA A O 1
ATOM 791 N N . LEU A 1 101 ? -1.863 0.999 15.630 1.00 96.31 101 LEU A N 1
ATOM 792 C CA . LEU A 1 101 ? -1.227 -0.222 15.134 1.00 96.31 101 LEU A CA 1
ATOM 793 C C . LEU A 1 101 ? 0.102 0.080 14.429 1.00 96.31 101 LEU A C 1
ATOM 795 O O . LEU A 1 101 ? 1.075 -0.631 14.661 1.00 96.31 101 LEU A O 1
ATOM 799 N N . VAL A 1 102 ? 0.158 1.124 13.600 1.00 96.50 102 VAL A N 1
ATOM 800 C CA . VAL A 1 102 ? 1.390 1.546 12.915 1.00 96.50 102 VAL A CA 1
ATOM 801 C C . VAL A 1 102 ? 2.493 1.901 13.908 1.00 96.50 102 VAL A C 1
ATOM 803 O O . VAL A 1 102 ? 3.610 1.415 13.751 1.00 96.50 102 VAL A O 1
ATOM 806 N N . GLU A 1 103 ? 2.184 2.671 14.950 1.00 96.19 103 GLU A N 1
ATOM 807 C CA . GLU A 1 103 ? 3.150 3.029 15.997 1.00 96.19 103 GLU A CA 1
ATOM 808 C C . GLU A 1 103 ? 3.749 1.780 16.659 1.00 96.19 103 GLU A C 1
ATOM 810 O O . GLU A 1 103 ? 4.968 1.662 16.787 1.00 96.19 103 GLU A O 1
ATOM 815 N N . ARG A 1 104 ? 2.909 0.790 16.999 1.00 95.00 104 ARG A N 1
ATOM 816 C CA . ARG A 1 104 ? 3.378 -0.491 17.552 1.00 95.00 104 ARG A CA 1
ATOM 817 C C . ARG A 1 104 ? 4.222 -1.289 16.564 1.00 95.00 104 ARG A C 1
ATOM 819 O O . ARG A 1 104 ? 5.188 -1.929 16.972 1.00 95.00 104 ARG A O 1
ATOM 826 N N . VAL A 1 105 ? 3.857 -1.284 15.281 1.00 95.31 105 VAL A N 1
ATOM 827 C CA . VAL A 1 105 ? 4.634 -1.964 14.238 1.00 95.31 105 VAL A CA 1
ATOM 828 C C . VAL A 1 105 ? 6.027 -1.353 14.156 1.00 95.31 105 VAL A C 1
ATOM 830 O O . VAL A 1 105 ? 6.989 -2.108 14.238 1.00 95.31 105 VAL A O 1
ATOM 833 N N . VAL A 1 106 ? 6.145 -0.026 14.069 1.00 94.75 106 VAL A N 1
ATOM 834 C CA . VAL A 1 106 ? 7.440 0.668 13.986 1.00 94.75 106 VAL A CA 1
ATOM 835 C C . VAL A 1 106 ? 8.285 0.405 15.236 1.00 94.75 106 VAL A C 1
ATOM 837 O O . VAL A 1 106 ? 9.397 -0.100 15.106 1.00 94.75 106 VAL A O 1
ATOM 840 N N . ALA A 1 107 ? 7.723 0.599 16.434 1.00 93.25 107 ALA A N 1
ATOM 841 C CA . ALA A 1 107 ? 8.427 0.361 17.699 1.00 93.25 107 ALA A CA 1
ATOM 842 C C . ALA A 1 107 ? 8.875 -1.100 17.889 1.00 93.25 107 ALA A C 1
ATOM 844 O O . ALA A 1 107 ? 9.837 -1.382 18.591 1.00 93.25 107 ALA A O 1
ATOM 845 N N . SER A 1 108 ? 8.181 -2.061 17.270 1.00 91.00 108 SER A N 1
ATOM 846 C CA . SER A 1 108 ? 8.554 -3.478 17.346 1.00 91.00 108 SER A CA 1
ATOM 847 C C . SER A 1 108 ? 9.708 -3.877 16.423 1.00 91.00 108 SER A C 1
ATOM 849 O O . SER A 1 108 ? 10.110 -5.043 16.447 1.00 91.00 108 SER A O 1
ATOM 851 N N . GLN A 1 109 ? 10.195 -2.986 15.558 1.00 84.75 109 GLN A N 1
ATOM 852 C CA . GLN A 1 109 ? 11.318 -3.273 14.656 1.00 84.75 109 GLN A CA 1
ATOM 853 C C . GLN A 1 109 ? 12.620 -2.572 15.063 1.00 84.75 109 GLN A C 1
ATOM 855 O O . GLN A 1 109 ? 13.638 -2.808 14.413 1.00 84.75 109 GLN A O 1
ATOM 860 N N . GLU A 1 110 ? 12.583 -1.776 16.133 1.00 70.62 110 GLU A N 1
ATOM 861 C CA . GLU A 1 110 ? 13.758 -1.339 16.897 1.00 70.62 110 GLU A CA 1
ATOM 862 C C . GLU A 1 110 ? 14.269 -2.472 17.809 1.00 70.62 110 GLU A C 1
ATOM 864 O O . GLU A 1 110 ? 15.505 -2.572 17.971 1.00 70.62 110 GLU A O 1
#

Radius of gyration: 16.15 Å; chains: 1; bounding box: 39×24×44 Å